Protein AF-A0A7V2JGT2-F1 (afdb_monomer_lite)

Foldseek 3Di:
DDPPPPPPPDPPVVVVVVVVVVVVVVVVVVVVVLVVCVVPDDPVVSVLLVVLCVLLVVLLVVLLVPLLVVLVVPLVCPDPLVVSLVSLVVSLVVSLVVLVVCCVVVVPDDPSNVSSNVVSVVSSVVSSVVSVVSVVVSVD

pLDDT: mean 82.67, std 15.45, range [37.5, 97.06]

Sequence (140 aa):
MMGQWIMQGLSLRKNVSWTFTGNVIYAGGQMLVFVIMAKLLDPERVGMYVLGLAITTPVFILSNFGLRQVLATDARANKPFKHYFTLRLLMTFGALILCGAIILLGGYRGATAAVIGAIALSKSVEAISDVFYGLFQQHE

Secondary structure (DSSP, 8-state):
--------PPPHHHHHHHHHHHHHHHHHHHHHHHHHHHHHS-HHHHHHHHHHHHHHHHHHHHHTTTHHHHHHH-TT--S-HHHHHHHHHHHHHHHHHHHHHHHHHTT--HHHHHHHHHHHHHHHHHHHHHHHHHHHHH--

Radius of gyration: 19.05 Å; chains: 1; bounding box: 54×32×52 Å

Structure (mmCIF, N/CA/C/O backbone):
data_AF-A0A7V2JGT2-F1
#
_entry.id   AF-A0A7V2JGT2-F1
#
loop_
_atom_site.group_PDB
_atom_site.id
_atom_site.type_symbol
_atom_site.label_atom_id
_atom_site.label_alt_id
_atom_site.label_comp_id
_atom_site.label_asym_id
_atom_site.label_entity_id
_atom_site.label_seq_id
_atom_site.pdbx_PDB_ins_code
_atom_site.Cartn_x
_atom_site.Cartn_y
_atom_site.Cartn_z
_atom_site.occupancy
_atom_site.B_iso_or_equiv
_atom_site.auth_seq_id
_atom_site.auth_comp_id
_atom_site.auth_asym_id
_atom_site.auth_atom_id
_atom_site.pdbx_PDB_model_num
ATOM 1 N N . MET A 1 1 ? -38.124 -2.522 33.248 1.00 38.75 1 MET A N 1
ATOM 2 C CA . MET A 1 1 ? -38.198 -3.632 32.270 1.00 38.75 1 MET A CA 1
ATOM 3 C C . MET A 1 1 ? -37.415 -3.192 31.034 1.00 38.75 1 MET A C 1
ATOM 5 O O . MET A 1 1 ? -37.967 -2.513 30.193 1.00 38.75 1 MET A O 1
ATOM 9 N N . MET A 1 2 ? -36.081 -3.221 31.020 1.00 40.75 2 MET A N 1
ATOM 10 C CA . MET A 1 2 ? -35.172 -4.378 31.094 1.00 40.75 2 MET A CA 1
ATOM 11 C C . MET A 1 2 ? -35.207 -5.221 29.809 1.00 40.75 2 MET A C 1
ATOM 13 O O . MET A 1 2 ? -35.545 -6.395 29.830 1.00 40.75 2 MET A O 1
ATOM 17 N N . GLY A 1 3 ? -34.863 -4.586 28.685 1.00 42.47 3 GLY A N 1
ATOM 18 C CA . GLY A 1 3 ? -34.433 -5.263 27.463 1.00 42.47 3 GLY A CA 1
ATOM 19 C C . GLY A 1 3 ? -32.914 -5.381 27.475 1.00 42.47 3 GLY A C 1
ATOM 20 O O . GLY A 1 3 ? -32.221 -4.582 26.851 1.00 42.47 3 GLY A O 1
ATOM 21 N N . GLN A 1 4 ? -32.404 -6.328 28.264 1.00 44.12 4 GLN A N 1
ATOM 22 C CA . GLN A 1 4 ? -31.019 -6.778 28.184 1.00 44.12 4 GLN A CA 1
ATOM 23 C C . GLN A 1 4 ? -30.822 -7.467 26.827 1.00 44.12 4 GLN A C 1
ATOM 25 O O . GLN A 1 4 ? -31.017 -8.674 26.699 1.00 44.12 4 GLN A O 1
ATOM 30 N N . TRP A 1 5 ? -30.437 -6.703 25.807 1.00 37.50 5 TRP A N 1
ATOM 31 C CA . TRP A 1 5 ? -29.821 -7.260 24.607 1.00 37.50 5 TRP A CA 1
ATOM 32 C C . TRP A 1 5 ? -28.412 -7.713 24.986 1.00 37.50 5 TRP A C 1
ATOM 34 O O . TRP A 1 5 ? -27.427 -7.007 24.778 1.00 37.50 5 TRP A O 1
ATOM 44 N N . ILE A 1 6 ? -28.329 -8.874 25.636 1.00 44.03 6 ILE A N 1
ATOM 45 C CA . ILE A 1 6 ? -27.077 -9.602 25.811 1.00 44.03 6 ILE A CA 1
ATOM 46 C C . ILE A 1 6 ? -26.639 -9.985 24.400 1.00 44.03 6 ILE A C 1
ATOM 48 O O . ILE A 1 6 ? -27.156 -10.932 23.808 1.00 44.03 6 ILE A O 1
ATOM 52 N N . MET A 1 7 ? -25.729 -9.184 23.849 1.00 47.84 7 MET A N 1
ATOM 53 C CA . MET A 1 7 ? -24.965 -9.494 22.649 1.00 47.84 7 MET A CA 1
ATOM 54 C C . MET A 1 7 ? -24.281 -10.838 22.907 1.00 47.84 7 MET A C 1
ATOM 56 O O . MET A 1 7 ? -23.335 -10.924 23.692 1.00 47.84 7 MET A O 1
ATOM 60 N N . GLN A 1 8 ? -24.823 -11.912 22.332 1.00 48.25 8 GLN A N 1
ATOM 61 C CA . GLN A 1 8 ? -24.209 -13.232 22.379 1.00 48.25 8 GLN A CA 1
ATOM 62 C C . GLN A 1 8 ? -22.920 -13.173 21.558 1.00 48.25 8 GLN A C 1
ATOM 64 O O . GLN A 1 8 ? -22.928 -13.453 20.361 1.00 48.25 8 GLN A O 1
ATOM 69 N N . GLY A 1 9 ? -21.819 -12.776 22.201 1.00 55.53 9 GLY A N 1
ATOM 70 C CA . GLY A 1 9 ? -20.492 -12.832 21.605 1.00 55.53 9 GLY A CA 1
ATOM 71 C C . GLY A 1 9 ? -20.244 -14.250 21.100 1.00 55.53 9 GLY A C 1
ATOM 72 O O . GLY A 1 9 ? -20.333 -15.222 21.857 1.00 55.53 9 GLY A O 1
ATOM 73 N N . LEU A 1 10 ? -19.992 -14.382 19.799 1.00 59.06 10 LEU A N 1
ATOM 74 C CA . LEU A 1 10 ? -19.584 -15.643 19.189 1.00 59.06 10 LEU A CA 1
ATOM 75 C C . LEU A 1 10 ? -18.428 -16.238 20.001 1.00 59.06 10 LEU A C 1
ATOM 77 O O . LEU A 1 10 ? -17.548 -15.511 20.462 1.00 59.06 10 LEU A O 1
ATOM 81 N N . SER A 1 11 ? -18.407 -17.566 20.173 1.00 74.56 11 SER A N 1
ATOM 82 C CA . SER A 1 11 ? -17.297 -18.205 20.884 1.00 74.56 11 SER A CA 1
ATOM 83 C C . SER A 1 11 ? -15.970 -17.758 20.262 1.00 74.56 11 SER A C 1
ATOM 85 O O . SER A 1 11 ? -15.849 -17.690 19.037 1.00 74.56 11 SER A O 1
ATOM 87 N N . LEU A 1 12 ? -14.967 -17.460 21.094 1.00 73.56 12 LEU A N 1
ATOM 88 C CA . LEU A 1 12 ? -13.626 -17.037 20.659 1.00 73.56 12 LEU A CA 1
ATOM 89 C C . LEU A 1 12 ? -13.093 -17.887 19.494 1.00 73.56 12 LEU A C 1
ATOM 91 O O . LEU A 1 12 ? -12.515 -17.368 18.547 1.00 73.56 12 LEU A O 1
ATOM 95 N N . ARG A 1 13 ? -13.366 -19.198 19.518 1.00 78.38 13 ARG A N 1
ATOM 96 C CA . ARG A 1 13 ? -13.003 -20.138 18.448 1.00 78.38 13 ARG A CA 1
ATOM 97 C C . ARG A 1 13 ? -13.671 -19.816 17.113 1.00 78.38 13 ARG A C 1
ATOM 99 O O . ARG A 1 13 ? -13.017 -19.901 16.076 1.00 78.38 13 ARG A O 1
ATOM 106 N N . LYS A 1 14 ? -14.955 -19.456 17.124 1.00 78.12 14 LYS A N 1
ATOM 107 C CA . LYS A 1 14 ? -15.708 -19.092 15.920 1.00 78.12 14 LYS A CA 1
ATOM 108 C C . LYS A 1 14 ? -15.234 -17.748 15.364 1.00 78.12 14 LYS A C 1
ATOM 110 O O . LYS A 1 14 ? -15.044 -17.648 14.158 1.00 78.12 14 LYS A O 1
ATOM 115 N N . ASN A 1 15 ? -14.937 -16.779 16.232 1.00 76.56 15 ASN A N 1
ATOM 116 C CA . ASN A 1 15 ? -14.449 -15.462 15.814 1.00 76.56 15 ASN A CA 1
ATOM 117 C C . ASN A 1 15 ? -13.020 -15.519 15.219 1.00 76.56 15 ASN A C 1
ATOM 119 O O . ASN A 1 15 ? -12.738 -14.966 14.153 1.00 76.56 15 ASN A O 1
ATOM 123 N N . VAL A 1 16 ? -12.132 -16.307 15.842 1.00 82.56 16 VAL A N 1
ATOM 124 C CA . VAL A 1 16 ? -10.791 -16.605 15.306 1.00 82.56 16 VAL A CA 1
ATOM 125 C C . VAL A 1 16 ? -10.877 -17.344 13.971 1.00 82.56 16 VAL A C 1
ATOM 127 O O . VAL A 1 16 ? -10.193 -16.964 13.023 1.00 82.56 16 VAL A O 1
ATOM 130 N N . SER A 1 17 ? -11.733 -18.367 13.864 1.00 86.81 17 SER A N 1
ATOM 131 C CA . SER A 1 17 ? -11.885 -19.138 12.619 1.00 86.81 17 SER A CA 1
ATOM 132 C C . SER A 1 17 ? -12.412 -18.272 11.472 1.00 86.81 17 SER A C 1
ATOM 134 O O . SER A 1 17 ? -11.946 -18.403 10.339 1.00 86.81 17 SER A O 1
ATOM 136 N N . TRP A 1 18 ? -13.340 -17.356 11.765 1.00 81.50 18 TRP A N 1
ATOM 137 C CA . TRP A 1 18 ? -13.883 -16.414 10.788 1.00 81.50 18 TRP A CA 1
ATOM 138 C C . TRP A 1 18 ? -12.816 -15.435 10.283 1.00 81.50 18 TRP A C 1
ATOM 140 O O . TRP A 1 18 ? -12.580 -15.345 9.078 1.00 81.50 18 TRP A O 1
ATOM 150 N N . THR A 1 19 ? -12.086 -14.792 11.202 1.00 82.69 19 THR A N 1
ATOM 151 C CA . THR A 1 19 ? -10.992 -13.866 10.856 1.00 82.69 19 THR A CA 1
ATOM 152 C C . THR A 1 19 ? -9.883 -14.571 10.070 1.00 82.69 19 THR A C 1
ATOM 154 O O . THR A 1 19 ? -9.386 -14.047 9.072 1.00 82.69 19 THR A O 1
ATOM 157 N N . PHE A 1 20 ? -9.503 -15.782 10.486 1.00 85.94 20 PHE A N 1
ATOM 158 C CA . PHE A 1 20 ? -8.488 -16.578 9.798 1.00 85.94 20 PHE A CA 1
ATOM 159 C C . PHE A 1 20 ? -8.910 -16.920 8.367 1.00 85.94 20 PHE A C 1
ATOM 161 O O . PHE A 1 20 ? -8.138 -16.710 7.434 1.00 85.94 20 PHE A O 1
ATOM 168 N N . THR A 1 21 ? -10.148 -17.381 8.180 1.00 89.25 21 THR A N 1
ATOM 169 C CA . THR A 1 21 ? -10.677 -17.721 6.851 1.00 89.25 21 THR A CA 1
ATOM 170 C C . THR A 1 21 ? -10.699 -16.498 5.936 1.00 89.25 21 THR A C 1
ATOM 172 O O . THR A 1 21 ? -10.258 -16.586 4.790 1.00 89.25 21 THR A O 1
ATOM 175 N N . GLY A 1 22 ? -11.126 -15.339 6.451 1.00 85.50 22 GLY A N 1
ATOM 176 C CA . GLY A 1 22 ? -11.081 -14.076 5.710 1.00 85.50 22 GLY A CA 1
ATOM 177 C C . GLY A 1 22 ? -9.664 -13.707 5.259 1.00 85.50 22 GLY A C 1
ATOM 178 O O . GLY A 1 22 ? -9.456 -13.388 4.089 1.00 85.50 22 GLY A O 1
ATOM 179 N N . ASN A 1 23 ? -8.672 -13.838 6.146 1.00 87.38 23 ASN A N 1
ATOM 180 C CA . ASN A 1 23 ? -7.268 -13.580 5.811 1.00 87.38 23 ASN A CA 1
ATOM 181 C C . ASN A 1 23 ? -6.720 -14.556 4.758 1.00 87.38 23 ASN A C 1
ATOM 183 O O . ASN A 1 23 ? -5.984 -14.135 3.868 1.00 87.38 23 ASN A O 1
ATOM 187 N N . VAL A 1 24 ? -7.087 -15.839 4.828 1.00 91.94 24 VAL A N 1
ATOM 188 C CA . VAL A 1 24 ? -6.679 -16.844 3.832 1.00 91.94 24 VAL A CA 1
ATOM 189 C C . VAL A 1 24 ? -7.269 -16.522 2.460 1.00 91.94 24 VAL A C 1
ATOM 191 O O . VAL A 1 24 ? -6.539 -16.534 1.470 1.00 91.94 24 VAL A O 1
ATOM 194 N N . ILE A 1 25 ? -8.561 -16.188 2.390 1.00 92.62 25 ILE A N 1
ATOM 195 C CA . ILE A 1 25 ? -9.219 -15.800 1.132 1.00 92.62 25 ILE A CA 1
ATOM 196 C C . ILE A 1 25 ? -8.574 -14.533 0.564 1.00 92.62 25 ILE A C 1
ATOM 198 O O . ILE A 1 25 ? -8.280 -14.477 -0.629 1.00 92.62 25 ILE A O 1
ATOM 202 N N . TYR A 1 26 ? -8.304 -13.539 1.412 1.00 87.31 26 TYR A N 1
ATOM 203 C CA . TYR A 1 26 ? -7.647 -12.300 1.006 1.00 87.31 26 TYR A CA 1
ATOM 204 C C . TYR A 1 26 ? -6.244 -12.547 0.434 1.00 87.31 26 TYR A C 1
ATOM 206 O O . TYR A 1 26 ? -5.947 -12.121 -0.685 1.00 87.31 26 TYR A O 1
ATOM 214 N N . ALA A 1 27 ? -5.401 -13.285 1.161 1.00 88.69 27 ALA A N 1
ATOM 215 C CA . ALA A 1 27 ? -4.049 -13.621 0.718 1.00 88.69 27 ALA A CA 1
ATOM 216 C C . ALA A 1 27 ? -4.067 -14.457 -0.573 1.00 88.69 27 ALA A C 1
ATOM 218 O O . ALA A 1 27 ? -3.302 -14.189 -1.500 1.00 88.69 27 ALA A O 1
ATOM 219 N N . GLY A 1 28 ? -4.987 -15.422 -0.667 1.00 93.19 28 GLY A N 1
ATOM 220 C CA . GLY A 1 28 ? -5.204 -16.217 -1.873 1.00 93.19 28 GLY A CA 1
ATOM 221 C C . GLY A 1 28 ? -5.633 -15.366 -3.070 1.00 93.19 28 GLY A C 1
ATOM 222 O O . GLY A 1 28 ? -5.118 -15.557 -4.168 1.00 93.19 28 GLY A O 1
ATOM 223 N N . GLY A 1 29 ? -6.511 -14.381 -2.861 1.00 92.75 29 GLY A N 1
ATOM 224 C CA . GLY A 1 29 ? -6.932 -13.434 -3.893 1.00 92.75 29 GLY A CA 1
ATOM 225 C C . GLY A 1 29 ? -5.778 -12.573 -4.407 1.00 92.75 29 GLY A C 1
ATOM 226 O O . GLY A 1 29 ? -5.584 -12.465 -5.618 1.00 92.75 29 GLY A O 1
ATOM 227 N N . GLN A 1 30 ? -4.960 -12.026 -3.503 1.00 88.50 30 GLN A N 1
ATOM 228 C CA . GLN A 1 30 ? -3.759 -11.271 -3.884 1.00 88.50 30 GLN A CA 1
ATOM 229 C C . GLN A 1 30 ? -2.771 -12.136 -4.674 1.00 88.50 30 GLN A C 1
ATOM 231 O O . GLN A 1 30 ? -2.251 -11.708 -5.707 1.00 88.50 30 GLN A O 1
ATOM 236 N N . MET A 1 31 ? -2.554 -13.375 -4.229 1.00 92.50 31 MET A N 1
ATOM 237 C CA . MET A 1 31 ? -1.689 -14.322 -4.926 1.00 92.50 31 MET A CA 1
ATOM 238 C C . MET A 1 31 ? -2.237 -14.675 -6.313 1.00 92.50 31 MET A C 1
ATOM 240 O O . MET A 1 31 ? -1.476 -14.732 -7.275 1.00 92.50 31 MET A O 1
ATOM 244 N N . LEU A 1 32 ? -3.548 -14.866 -6.446 1.00 94.06 32 LEU A N 1
ATOM 245 C CA . LEU A 1 32 ? -4.188 -15.182 -7.719 1.00 94.06 32 LEU A CA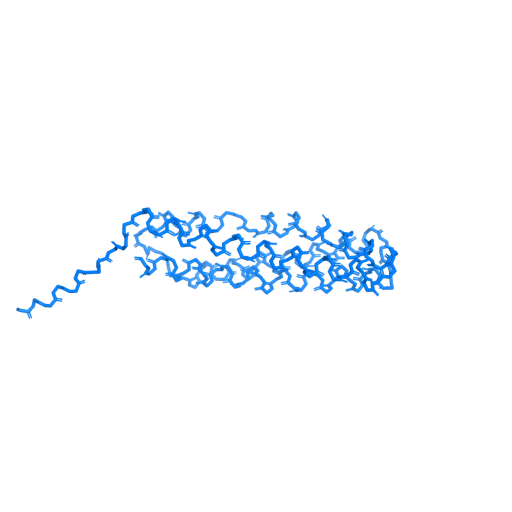 1
ATOM 246 C C . LEU A 1 32 ? -4.064 -14.026 -8.720 1.00 94.06 32 LEU A C 1
ATOM 248 O O . LEU A 1 32 ? -3.717 -14.268 -9.874 1.00 94.06 32 LEU A O 1
ATOM 252 N N . VAL A 1 33 ? -4.259 -12.778 -8.280 1.00 89.62 33 VAL A N 1
ATOM 253 C CA . VAL A 1 33 ? -4.011 -11.589 -9.116 1.00 89.62 33 VAL A CA 1
ATOM 254 C C . VAL A 1 33 ? -2.560 -11.559 -9.597 1.00 89.62 33 VAL A C 1
ATOM 256 O O . VAL A 1 33 ? -2.312 -11.346 -10.785 1.00 89.62 33 VAL A O 1
ATOM 259 N N . PHE A 1 34 ? -1.602 -11.840 -8.710 1.00 89.75 34 PHE A N 1
ATOM 260 C CA . PHE A 1 34 ? -0.190 -11.902 -9.081 1.00 89.75 34 PHE A CA 1
ATOM 261 C C . PHE A 1 34 ? 0.108 -13.019 -10.094 1.00 89.75 34 PHE A C 1
ATOM 263 O O . PHE A 1 34 ? 0.798 -12.781 -11.083 1.00 89.75 34 PHE A O 1
ATOM 270 N N . VAL A 1 35 ? -0.450 -14.219 -9.906 1.00 93.06 35 VAL A N 1
ATOM 271 C CA . VAL A 1 35 ? -0.293 -15.340 -10.851 1.00 93.06 35 VAL A CA 1
ATOM 272 C C . VAL A 1 35 ? -0.885 -15.001 -12.219 1.00 93.06 35 VAL A C 1
ATOM 274 O O . VAL A 1 35 ? -0.277 -15.318 -13.241 1.00 93.06 35 VAL A O 1
ATOM 277 N N . ILE A 1 36 ? -2.045 -14.339 -12.262 1.00 93.75 36 ILE A N 1
ATOM 278 C CA . ILE A 1 36 ? -2.651 -13.875 -13.516 1.00 93.75 36 ILE A CA 1
ATOM 279 C C . ILE A 1 36 ? -1.727 -12.872 -14.209 1.00 93.75 36 ILE A C 1
ATOM 281 O O . ILE A 1 36 ? -1.459 -13.028 -15.399 1.00 93.75 36 ILE A O 1
ATOM 285 N N . MET A 1 37 ? -1.188 -11.891 -13.478 1.00 90.25 37 MET A N 1
ATOM 286 C CA . MET A 1 37 ? -0.203 -10.960 -14.035 1.00 90.25 37 MET A CA 1
ATOM 287 C C . MET A 1 37 ? 1.017 -11.700 -14.586 1.00 90.25 37 MET A C 1
ATOM 289 O O . MET A 1 37 ? 1.402 -11.452 -15.721 1.00 90.25 37 MET A O 1
ATOM 293 N N . ALA A 1 38 ? 1.573 -12.654 -13.838 1.00 91.25 38 ALA A N 1
ATOM 294 C CA . ALA A 1 38 ? 2.737 -13.429 -14.263 1.00 91.25 38 ALA A CA 1
ATOM 295 C C . ALA A 1 38 ? 2.495 -14.275 -15.525 1.00 91.25 38 ALA A C 1
ATOM 297 O O . ALA A 1 38 ? 3.437 -14.558 -16.259 1.00 91.25 38 ALA A O 1
ATOM 298 N N . LYS A 1 39 ? 1.246 -14.687 -15.783 1.00 92.25 39 LYS A N 1
ATOM 299 C CA . LYS A 1 39 ? 0.874 -15.436 -16.992 1.00 92.25 39 LYS A CA 1
ATOM 300 C C . LYS A 1 39 ? 0.544 -14.551 -18.195 1.00 92.25 39 LYS A C 1
ATOM 302 O O . LYS A 1 39 ? 0.677 -15.020 -19.320 1.00 92.25 39 LYS A O 1
ATOM 307 N N . LEU A 1 40 ? 0.054 -13.331 -17.969 1.00 92.62 40 LEU A N 1
ATOM 308 C CA . LEU A 1 40 ? -0.437 -12.442 -19.030 1.00 92.62 40 LEU A CA 1
ATOM 309 C C . LEU A 1 40 ? 0.556 -11.345 -19.430 1.00 92.62 40 LEU A C 1
ATOM 311 O O . LEU A 1 40 ? 0.441 -10.804 -20.528 1.00 92.62 40 LEU A O 1
ATOM 315 N N . LEU A 1 41 ? 1.476 -10.965 -18.543 1.00 90.88 41 LEU A N 1
ATOM 316 C CA . LEU A 1 41 ? 2.438 -9.887 -18.769 1.00 90.88 41 LEU A CA 1
ATOM 317 C C . LEU A 1 41 ? 3.843 -10.441 -19.002 1.00 90.88 41 LEU A C 1
ATOM 319 O O . LEU A 1 41 ? 4.218 -11.489 -18.480 1.00 90.88 41 LEU A O 1
ATOM 323 N N . ASP A 1 42 ? 4.650 -9.660 -19.718 1.00 92.00 42 ASP A N 1
ATOM 324 C CA . ASP A 1 42 ? 6.075 -9.925 -19.878 1.00 92.00 42 ASP A CA 1
ATOM 325 C C . ASP A 1 42 ? 6.816 -9.861 -18.527 1.00 92.00 42 ASP A C 1
ATOM 327 O O . ASP A 1 42 ? 6.465 -9.030 -17.673 1.00 92.00 42 ASP A O 1
ATOM 331 N N . PRO A 1 43 ? 7.894 -10.653 -18.339 1.00 90.62 43 PRO A N 1
ATOM 332 C CA . PRO A 1 43 ? 8.672 -10.681 -17.098 1.00 90.62 43 PRO A CA 1
ATOM 333 C C . PRO A 1 43 ? 9.144 -9.302 -16.626 1.00 90.62 43 PRO A C 1
ATOM 335 O O . PRO A 1 43 ? 9.197 -9.041 -15.426 1.00 90.62 43 PRO A O 1
ATOM 338 N N . GLU A 1 44 ? 9.436 -8.395 -17.559 1.00 91.69 44 GLU A N 1
ATOM 339 C CA . GLU A 1 44 ? 9.846 -7.024 -17.253 1.00 91.69 44 GLU A CA 1
ATOM 340 C C . GLU A 1 44 ? 8.745 -6.241 -16.517 1.00 91.69 44 GLU A C 1
ATOM 342 O O . GLU A 1 44 ? 8.999 -5.612 -15.488 1.00 91.69 44 GLU A O 1
ATOM 347 N N . ARG A 1 45 ? 7.492 -6.325 -16.985 1.00 91.19 45 ARG A N 1
ATOM 348 C CA . ARG A 1 45 ? 6.354 -5.613 -16.376 1.00 91.19 45 ARG A CA 1
ATOM 349 C C . ARG A 1 45 ? 5.967 -6.219 -15.030 1.00 91.19 45 ARG A C 1
ATOM 351 O O . ARG A 1 45 ? 5.632 -5.487 -14.099 1.00 91.19 45 ARG A O 1
ATOM 358 N N . VAL A 1 46 ? 6.062 -7.543 -14.909 1.00 92.88 46 VAL A N 1
ATOM 359 C CA . VAL A 1 46 ? 5.895 -8.245 -13.627 1.00 92.88 46 VAL A CA 1
ATOM 360 C C . VAL A 1 46 ? 6.986 -7.806 -12.645 1.00 92.88 46 VAL A C 1
ATOM 362 O O . VAL A 1 46 ? 6.685 -7.514 -11.489 1.00 92.88 46 VAL A O 1
ATOM 365 N N . GLY A 1 47 ? 8.230 -7.664 -13.111 1.00 92.00 47 GLY A N 1
ATOM 366 C CA . GLY A 1 47 ? 9.346 -7.146 -12.322 1.00 92.00 47 GLY A CA 1
ATOM 367 C C . GLY A 1 47 ? 9.092 -5.737 -11.780 1.00 92.00 47 GLY A C 1
ATOM 368 O O . GLY A 1 47 ? 9.307 -5.496 -10.593 1.00 92.00 47 GLY A O 1
ATOM 369 N N . MET A 1 48 ? 8.555 -4.826 -12.601 1.00 94.19 48 MET A N 1
ATOM 370 C CA . MET A 1 48 ? 8.169 -3.478 -12.149 1.00 94.19 48 MET A CA 1
ATOM 371 C C . MET A 1 48 ? 7.097 -3.518 -11.052 1.00 94.19 48 MET A C 1
ATOM 373 O O . MET A 1 48 ? 7.181 -2.768 -10.077 1.00 94.19 48 MET A O 1
ATOM 377 N N . TYR A 1 49 ? 6.102 -4.400 -11.186 1.00 93.50 49 TYR A N 1
ATOM 378 C CA . TYR A 1 49 ? 5.061 -4.581 -10.174 1.00 93.50 49 TYR A CA 1
ATOM 379 C C . TYR A 1 49 ? 5.637 -5.105 -8.851 1.00 93.50 49 TYR A C 1
ATOM 381 O O . TYR A 1 49 ? 5.374 -4.533 -7.792 1.00 93.50 49 TYR A O 1
ATOM 389 N N . VAL A 1 50 ? 6.476 -6.145 -8.908 1.00 94.00 50 VAL A N 1
ATOM 390 C CA . VAL A 1 50 ? 7.133 -6.719 -7.722 1.00 94.00 50 VAL A CA 1
ATOM 391 C C . VAL A 1 50 ? 8.042 -5.695 -7.045 1.00 94.00 50 VAL A C 1
ATOM 393 O O . VAL A 1 50 ? 8.016 -5.579 -5.822 1.00 94.00 50 VAL A O 1
ATOM 396 N N . LEU A 1 51 ? 8.792 -4.904 -7.816 1.00 94.81 51 LEU A N 1
ATOM 397 C CA . LEU A 1 51 ? 9.606 -3.808 -7.289 1.00 94.81 51 LEU A CA 1
ATOM 398 C C . LEU A 1 51 ? 8.743 -2.774 -6.554 1.00 94.81 51 LEU A C 1
ATOM 400 O O . LEU A 1 51 ? 9.070 -2.366 -5.439 1.00 94.81 51 LEU A O 1
ATOM 404 N N . GLY A 1 52 ? 7.617 -2.377 -7.149 1.00 95.38 52 GLY A N 1
ATOM 405 C CA . GLY A 1 52 ? 6.688 -1.454 -6.506 1.00 95.38 52 GLY A CA 1
ATOM 406 C C . GLY A 1 52 ? 6.092 -2.012 -5.218 1.00 95.38 52 GLY A C 1
ATOM 407 O O . GLY A 1 52 ? 6.026 -1.289 -4.222 1.00 95.38 52 GLY A O 1
ATOM 408 N N . LEU A 1 53 ? 5.745 -3.300 -5.179 1.00 94.25 53 LEU A N 1
ATOM 409 C CA . LEU A 1 53 ? 5.337 -3.966 -3.941 1.00 94.25 53 LEU A CA 1
ATOM 410 C C . LEU A 1 53 ? 6.460 -3.984 -2.899 1.00 94.25 53 LEU A C 1
ATOM 412 O O . LEU A 1 53 ? 6.200 -3.668 -1.738 1.00 94.25 53 LEU A O 1
ATOM 416 N N . ALA A 1 54 ? 7.691 -4.310 -3.293 1.00 95.44 54 ALA A N 1
ATOM 417 C CA . ALA A 1 54 ? 8.841 -4.386 -2.393 1.00 95.44 54 ALA A CA 1
ATOM 418 C C . ALA A 1 54 ? 9.168 -3.034 -1.740 1.00 95.44 54 ALA A C 1
ATOM 420 O O . ALA A 1 54 ? 9.556 -2.993 -0.575 1.00 95.44 54 ALA A O 1
ATOM 421 N N . ILE A 1 55 ? 8.963 -1.930 -2.463 1.00 94.44 55 ILE A N 1
ATOM 422 C CA . ILE A 1 55 ? 9.158 -0.572 -1.943 1.00 94.44 55 ILE A CA 1
ATOM 423 C C . ILE A 1 55 ? 7.987 -0.142 -1.053 1.00 94.44 55 ILE A C 1
ATOM 425 O O . ILE A 1 55 ? 8.182 0.352 0.056 1.00 94.44 55 ILE A O 1
ATOM 429 N N . THR A 1 56 ? 6.756 -0.290 -1.540 1.00 95.81 56 THR A N 1
ATOM 430 C CA . THR A 1 56 ? 5.575 0.291 -0.880 1.00 95.81 56 THR A CA 1
ATOM 431 C C . THR A 1 56 ? 5.144 -0.500 0.352 1.00 95.81 56 THR A C 1
ATOM 433 O O . THR A 1 56 ? 4.740 0.092 1.349 1.00 95.81 56 THR A O 1
ATOM 436 N N . THR A 1 57 ? 5.272 -1.828 0.339 1.00 93.12 57 THR A N 1
ATOM 437 C CA . THR A 1 57 ? 4.851 -2.689 1.455 1.00 93.12 57 THR A CA 1
ATOM 438 C C . THR A 1 57 ? 5.495 -2.308 2.795 1.00 93.12 57 THR A C 1
ATOM 440 O O . THR A 1 57 ? 4.745 -2.047 3.735 1.00 93.12 57 THR A O 1
ATOM 443 N N . PRO A 1 58 ? 6.833 -2.205 2.935 1.00 93.44 58 PRO A N 1
ATOM 444 C CA . PRO A 1 58 ? 7.448 -1.822 4.207 1.00 93.44 58 PRO A CA 1
ATOM 445 C C . PRO A 1 58 ? 7.068 -0.402 4.645 1.00 93.44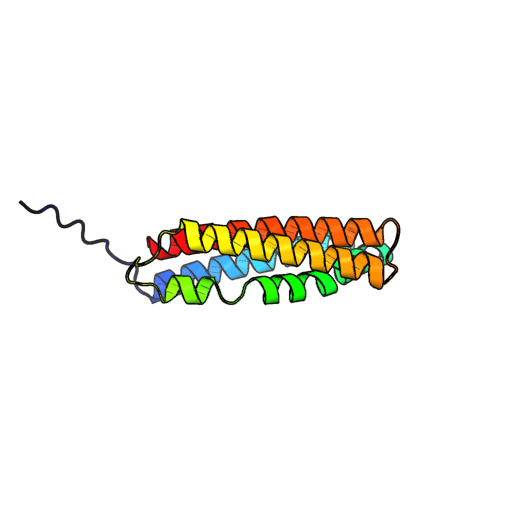 58 PRO A C 1
ATOM 447 O O . PRO A 1 58 ? 6.847 -0.175 5.833 1.00 93.44 58 PRO A O 1
ATOM 450 N N . VAL A 1 59 ? 6.913 0.535 3.702 1.00 94.81 59 VAL A N 1
ATOM 451 C CA . VAL A 1 59 ? 6.453 1.902 3.998 1.00 94.81 59 VAL A CA 1
ATOM 452 C C . VAL A 1 59 ? 5.058 1.882 4.632 1.00 94.81 59 VAL A C 1
ATOM 454 O O . VAL A 1 59 ? 4.831 2.545 5.645 1.00 94.81 59 VAL A O 1
ATOM 457 N N . PHE A 1 60 ? 4.136 1.083 4.089 1.00 92.56 60 PHE A N 1
ATOM 458 C CA . PHE A 1 60 ? 2.773 0.964 4.614 1.00 92.56 60 PHE A CA 1
ATOM 459 C C . PHE A 1 60 ? 2.661 0.093 5.875 1.00 92.56 60 PHE A C 1
ATOM 461 O O . PHE A 1 60 ? 1.768 0.301 6.700 1.00 92.56 60 PHE A O 1
ATOM 468 N N . ILE A 1 61 ? 3.570 -0.861 6.079 1.00 89.94 61 ILE A N 1
ATOM 469 C CA . ILE A 1 61 ? 3.690 -1.576 7.357 1.00 89.94 61 ILE A CA 1
ATOM 470 C C . ILE A 1 61 ? 4.146 -0.608 8.453 1.00 89.94 61 ILE A C 1
ATOM 472 O O . ILE A 1 61 ? 3.566 -0.594 9.536 1.00 89.94 61 ILE A O 1
ATOM 476 N N . LEU A 1 62 ? 5.133 0.245 8.171 1.00 87.56 62 LEU A N 1
ATOM 477 C CA . LEU A 1 62 ? 5.613 1.234 9.132 1.00 87.56 62 LEU A CA 1
ATOM 478 C C . LEU A 1 62 ? 4.538 2.287 9.442 1.00 87.56 62 LEU A C 1
ATOM 480 O O . LEU A 1 62 ? 4.300 2.604 1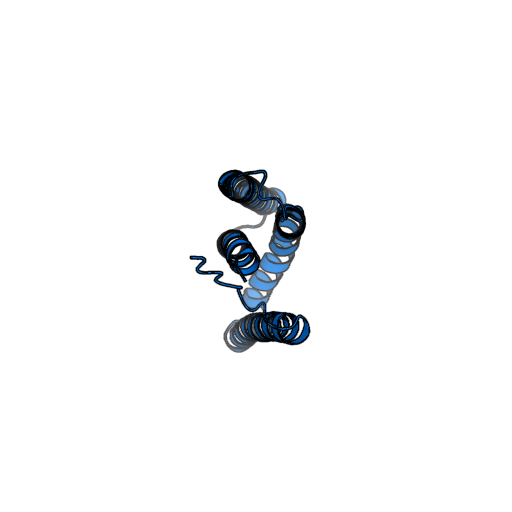0.605 1.00 87.56 62 LEU A O 1
ATOM 484 N N . SER A 1 63 ? 3.827 2.771 8.419 1.00 86.75 63 SER A N 1
ATOM 485 C CA . SER A 1 63 ? 2.758 3.765 8.586 1.00 86.75 63 SER A CA 1
ATOM 486 C C . SER A 1 63 ? 1.514 3.228 9.300 1.00 86.75 63 SER A C 1
ATOM 488 O O . SER A 1 63 ? 0.671 4.007 9.749 1.00 86.75 63 SER A O 1
ATOM 490 N N . ASN A 1 64 ? 1.393 1.908 9.465 1.00 81.62 64 ASN A N 1
ATOM 491 C CA . ASN A 1 64 ? 0.345 1.334 10.298 1.00 81.62 64 ASN A CA 1
ATOM 492 C C . ASN A 1 64 ? 0.523 1.684 11.780 1.00 81.62 64 ASN A C 1
ATOM 494 O O . ASN A 1 64 ? -0.482 1.706 12.484 1.00 81.62 64 ASN A O 1
ATOM 498 N N . PHE A 1 65 ? 1.749 1.949 12.262 1.00 74.12 65 PHE A N 1
ATOM 499 C CA . PHE A 1 65 ? 2.045 2.334 13.657 1.00 74.12 65 PHE A CA 1
ATOM 500 C C . PHE A 1 65 ? 1.386 1.448 14.735 1.00 74.12 65 PHE A C 1
ATOM 502 O O . PHE A 1 65 ? 1.162 1.879 15.863 1.00 74.12 65 PHE A O 1
ATOM 509 N N . GLY A 1 66 ? 1.016 0.211 14.394 1.00 66.38 66 GLY A N 1
ATOM 510 C CA . GLY A 1 66 ? 0.227 -0.643 15.279 1.00 66.38 66 GLY A CA 1
ATOM 511 C C . GLY A 1 66 ? -1.146 -0.067 15.657 1.00 66.38 66 GLY A C 1
ATOM 512 O O . GLY A 1 66 ? -1.699 -0.502 16.664 1.00 66.38 66 GLY A O 1
ATOM 513 N N . LEU A 1 67 ? -1.725 0.865 14.880 1.00 68.31 67 LEU A N 1
ATOM 514 C CA . LEU A 1 67 ? -3.020 1.506 15.174 1.00 68.31 67 LEU A CA 1
ATOM 515 C C . LEU A 1 67 ? -4.107 0.491 15.532 1.00 68.31 67 LEU A C 1
ATOM 517 O O . LEU A 1 67 ? -4.905 0.736 16.429 1.00 68.31 67 LEU A O 1
ATOM 521 N N . ARG A 1 68 ? -4.116 -0.659 14.853 1.00 64.62 68 ARG A N 1
ATOM 522 C CA . ARG A 1 68 ? -5.064 -1.746 15.110 1.00 64.62 68 ARG A CA 1
ATOM 523 C C . ARG A 1 68 ? -4.911 -2.347 16.511 1.00 64.62 68 ARG A C 1
ATOM 525 O O . ARG A 1 68 ? -5.914 -2.650 17.143 1.00 64.62 68 ARG A O 1
ATOM 532 N N . GLN A 1 69 ? -3.684 -2.477 17.022 1.00 63.47 69 GLN A N 1
ATOM 533 C CA . GLN A 1 69 ? -3.442 -2.931 18.396 1.00 63.47 69 GLN A CA 1
ATOM 534 C C . GLN A 1 69 ? -3.829 -1.860 19.420 1.00 63.47 69 GLN A C 1
ATOM 536 O O . GLN A 1 69 ? -4.419 -2.184 20.450 1.00 63.47 69 GLN A O 1
ATOM 541 N N . VAL A 1 70 ? -3.559 -0.584 19.126 1.00 67.44 70 VAL A N 1
ATOM 542 C CA . VAL A 1 70 ? -3.972 0.533 19.993 1.00 67.44 70 VAL A CA 1
ATOM 543 C C . VAL A 1 70 ? -5.501 0.614 20.077 1.00 67.44 70 VAL A C 1
ATOM 545 O O . VAL A 1 70 ? -6.046 0.709 21.170 1.00 67.44 70 VAL A O 1
ATOM 548 N N . LEU A 1 71 ? -6.207 0.476 18.950 1.00 64.56 71 LEU A N 1
ATOM 549 C CA . LEU A 1 71 ? -7.673 0.452 18.911 1.00 64.56 71 LEU A CA 1
ATOM 550 C C . LEU A 1 71 ? -8.255 -0.762 19.658 1.00 64.56 71 LEU A C 1
ATOM 552 O O . LEU A 1 71 ? -9.222 -0.617 20.397 1.00 64.56 71 LEU A O 1
ATOM 556 N N . ALA A 1 72 ? -7.645 -1.945 19.514 1.00 62.03 72 ALA A N 1
ATOM 557 C CA . ALA A 1 72 ? -8.082 -3.164 20.202 1.00 62.03 72 ALA A CA 1
ATOM 558 C C . ALA A 1 72 ? -7.860 -3.119 21.728 1.00 62.03 72 ALA A C 1
ATOM 560 O O . ALA A 1 72 ? -8.573 -3.781 22.478 1.00 62.03 72 ALA A O 1
ATOM 561 N N . THR A 1 73 ? -6.868 -2.352 22.191 1.00 63.66 73 THR A N 1
ATOM 562 C CA . THR A 1 73 ? -6.559 -2.178 23.623 1.00 63.66 73 THR A CA 1
ATOM 563 C C . THR A 1 73 ? -7.313 -1.013 24.264 1.00 63.66 73 THR A C 1
ATOM 565 O O . THR A 1 73 ? -7.509 -1.017 25.481 1.00 63.66 73 THR A O 1
ATOM 568 N N . ASP A 1 74 ? -7.828 -0.067 23.472 1.00 63.16 74 ASP A N 1
ATOM 569 C CA . ASP A 1 74 ? -8.733 1.001 23.919 1.00 63.16 74 ASP A CA 1
ATOM 570 C C . ASP A 1 74 ? -10.176 0.486 24.112 1.00 63.16 74 ASP A C 1
ATOM 572 O O . ASP A 1 74 ? -11.155 1.004 23.573 1.00 63.16 74 ASP A O 1
ATOM 576 N N . ALA A 1 75 ? -10.319 -0.557 24.934 1.00 53.56 75 ALA A N 1
ATOM 577 C CA . ALA A 1 75 ? -11.588 -1.204 25.274 1.00 53.56 75 ALA A CA 1
ATOM 578 C C . ALA A 1 75 ? -12.552 -0.309 26.086 1.00 53.56 75 ALA A C 1
ATOM 580 O O . ALA A 1 75 ? -13.664 -0.725 26.402 1.00 53.56 75 ALA A O 1
ATOM 581 N N . ARG A 1 76 ? -12.143 0.917 26.451 1.00 53.12 76 ARG A N 1
ATOM 582 C CA . ARG A 1 76 ? -12.963 1.872 27.219 1.00 53.12 76 ARG A CA 1
ATOM 583 C C . ARG A 1 76 ? -13.555 3.001 26.374 1.00 53.12 76 ARG A C 1
ATOM 585 O O . ARG A 1 76 ? -14.195 3.874 26.953 1.00 53.12 76 ARG A O 1
ATOM 592 N N . ALA A 1 77 ? -13.355 2.996 25.050 1.00 56.75 77 ALA A N 1
ATOM 593 C CA . ALA A 1 77 ? -13.862 4.029 24.137 1.00 56.75 77 ALA A CA 1
ATOM 594 C C . ALA A 1 77 ? -13.548 5.461 24.621 1.00 56.75 77 ALA A C 1
ATOM 596 O O . ALA A 1 77 ? -14.348 6.383 24.456 1.00 56.75 77 ALA A O 1
ATOM 597 N N . ASN A 1 78 ? -12.386 5.655 25.255 1.00 53.59 78 ASN A N 1
ATOM 598 C CA . ASN A 1 78 ? -12.081 6.915 25.934 1.00 53.59 78 ASN A CA 1
ATOM 599 C C . ASN A 1 78 ? -11.680 8.015 24.933 1.00 53.59 78 ASN A C 1
ATOM 601 O O . ASN A 1 78 ? -11.619 9.194 25.285 1.00 53.59 78 ASN A O 1
ATOM 605 N N . LYS A 1 79 ? -11.414 7.641 23.670 1.00 58.97 79 LYS A N 1
ATOM 606 C CA . LYS A 1 79 ? -11.191 8.563 22.554 1.00 58.97 79 LYS A CA 1
ATOM 607 C C . LYS A 1 79 ? -12.158 8.290 21.398 1.00 58.97 79 LYS A C 1
ATOM 609 O O . LYS A 1 79 ? -12.309 7.141 20.991 1.00 58.97 79 LYS A O 1
ATOM 614 N N . PRO A 1 80 ? -12.774 9.330 20.802 1.00 68.19 80 PRO A N 1
ATOM 615 C CA . PRO A 1 80 ? -13.641 9.147 19.643 1.00 68.19 80 PRO A CA 1
ATOM 616 C C . PRO A 1 80 ? -12.869 8.553 18.455 1.00 68.19 80 PRO A C 1
ATOM 618 O O . PRO A 1 80 ? -11.756 8.995 18.157 1.00 68.19 80 PRO A O 1
ATOM 621 N N . PHE A 1 81 ? -13.500 7.621 17.725 1.00 72.81 81 PHE A N 1
ATOM 622 C CA . PHE A 1 81 ? -13.000 6.991 16.485 1.00 72.81 81 PHE A CA 1
ATOM 623 C C . PHE A 1 81 ? -12.375 7.994 15.500 1.00 72.81 81 PHE A C 1
ATOM 625 O O . PHE A 1 81 ? -11.390 7.698 14.824 1.00 72.81 81 PHE A O 1
ATOM 632 N N . LYS A 1 82 ? -12.890 9.230 15.490 1.00 76.44 82 LYS A N 1
ATOM 633 C CA . LYS A 1 82 ? -12.345 10.363 14.737 1.00 76.44 82 LYS A CA 1
ATOM 634 C C . LYS A 1 82 ? -10.834 10.554 14.935 1.00 76.44 82 LYS A C 1
ATOM 636 O O . LYS A 1 82 ? -10.152 10.847 13.963 1.00 76.44 82 LYS A O 1
ATOM 641 N N . HIS A 1 83 ? -10.286 10.369 16.139 1.00 80.38 83 HIS A N 1
ATOM 642 C CA . HIS A 1 83 ? -8.841 10.509 16.368 1.00 80.38 83 HIS A CA 1
ATOM 643 C C . HIS A 1 83 ? -8.027 9.409 15.686 1.00 80.38 83 HIS A C 1
ATOM 645 O O . HIS A 1 83 ? -6.995 9.706 15.086 1.00 80.38 83 HIS A O 1
ATOM 651 N N . TYR A 1 84 ? -8.506 8.166 15.730 1.00 80.31 84 TYR A N 1
ATOM 652 C CA . TYR A 1 84 ? -7.872 7.039 15.046 1.00 80.31 84 TYR A CA 1
ATOM 653 C C . TYR A 1 84 ? -7.928 7.210 13.529 1.00 80.31 84 TYR A C 1
ATOM 655 O O . TYR A 1 84 ? -6.926 7.011 12.845 1.00 80.31 84 TYR A O 1
ATOM 663 N N . PHE A 1 85 ? -9.068 7.666 13.010 1.00 83.12 85 PHE A N 1
ATOM 664 C CA . PHE A 1 85 ? -9.230 7.957 11.591 1.00 83.12 85 PHE A CA 1
ATOM 665 C C . PHE A 1 85 ? -8.328 9.110 11.121 1.00 83.12 85 PHE A C 1
ATOM 667 O O . PHE A 1 85 ? -7.629 8.971 10.119 1.00 83.12 85 PHE A O 1
ATOM 674 N N . THR A 1 86 ? -8.263 10.220 11.868 1.00 85.75 86 THR A N 1
ATOM 675 C CA . THR A 1 86 ? -7.3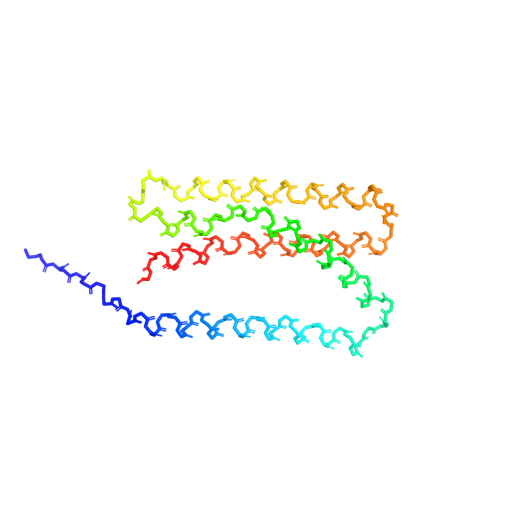56 11.337 11.554 1.00 85.75 86 THR A CA 1
ATOM 676 C C . THR A 1 86 ? -5.895 10.893 11.574 1.00 85.75 86 THR A C 1
ATOM 678 O O . THR A 1 86 ? -5.139 11.241 10.667 1.00 85.75 86 THR A O 1
ATOM 681 N N . LEU A 1 87 ? -5.493 10.096 12.569 1.00 86.56 87 LEU A N 1
ATOM 682 C CA . LEU A 1 87 ? -4.135 9.562 12.640 1.00 86.56 87 LEU A CA 1
ATOM 683 C C . LEU A 1 87 ? -3.839 8.641 11.449 1.00 86.56 87 LEU A C 1
ATOM 685 O O . LEU A 1 87 ? -2.779 8.758 10.838 1.00 86.56 87 LEU A O 1
ATOM 689 N N . ARG A 1 88 ? -4.792 7.785 11.061 1.00 88.44 88 ARG A N 1
ATOM 690 C CA . ARG A 1 88 ? -4.662 6.940 9.869 1.00 88.44 88 ARG A CA 1
ATOM 691 C C . ARG A 1 88 ? -4.479 7.768 8.604 1.00 88.44 88 ARG A C 1
ATOM 693 O O . ARG A 1 88 ? -3.600 7.439 7.810 1.00 88.44 88 ARG A O 1
ATOM 700 N N . LEU A 1 89 ? -5.271 8.821 8.412 1.00 89.94 89 LEU A N 1
ATOM 701 C CA . LEU A 1 89 ? -5.138 9.702 7.251 1.00 89.94 89 LEU A CA 1
ATOM 702 C C . LEU A 1 89 ? -3.771 10.387 7.223 1.00 89.94 89 LEU A C 1
ATOM 704 O O . LEU A 1 89 ? -3.120 10.385 6.181 1.00 89.94 89 LEU A O 1
ATOM 708 N N . LEU A 1 90 ? -3.302 10.900 8.363 1.00 91.38 90 LEU A N 1
ATOM 709 C CA . LEU A 1 90 ? -1.998 11.555 8.456 1.00 91.38 90 LEU A CA 1
ATOM 710 C C . LEU A 1 90 ? -0.850 10.589 8.132 1.00 91.38 90 LEU A C 1
ATOM 712 O O . LEU A 1 90 ? 0.025 10.921 7.334 1.00 91.38 90 LEU A O 1
ATOM 716 N N . MET A 1 91 ? -0.877 9.377 8.692 1.00 91.44 91 MET A N 1
ATOM 717 C CA . MET A 1 91 ? 0.151 8.366 8.427 1.00 91.44 91 MET A CA 1
ATOM 718 C C . MET A 1 91 ? 0.106 7.853 6.987 1.00 91.44 91 MET A C 1
ATOM 720 O O . MET A 1 91 ? 1.148 7.637 6.374 1.00 91.44 91 MET A O 1
ATOM 724 N N . THR A 1 92 ? -1.091 7.702 6.421 1.00 93.12 92 THR A N 1
ATOM 725 C CA . THR A 1 92 ? -1.276 7.321 5.014 1.00 93.12 92 THR A CA 1
ATOM 726 C C . THR A 1 92 ? -0.735 8.402 4.082 1.00 93.12 92 THR A C 1
ATOM 728 O O . THR A 1 92 ? -0.043 8.098 3.113 1.00 93.12 92 THR A O 1
ATOM 731 N N . PHE A 1 93 ? -0.987 9.672 4.396 1.00 94.81 93 PHE A N 1
ATOM 732 C CA . PHE A 1 93 ? -0.441 10.795 3.644 1.00 94.81 93 PHE A CA 1
ATOM 733 C C . PHE A 1 93 ? 1.090 10.859 3.749 1.00 94.81 93 PHE A C 1
ATOM 735 O O . PHE A 1 93 ? 1.771 10.983 2.733 1.00 94.81 93 PHE A O 1
ATOM 742 N N . GLY A 1 94 ? 1.643 10.675 4.952 1.00 94.44 94 GLY A N 1
ATOM 743 C CA . GLY A 1 94 ? 3.089 10.563 5.160 1.00 94.44 94 GLY A CA 1
ATOM 744 C C . GLY A 1 94 ? 3.716 9.400 4.382 1.00 94.44 94 GLY A C 1
ATOM 745 O O . GLY A 1 94 ? 4.772 9.567 3.775 1.00 94.44 94 GLY A O 1
ATOM 746 N N . ALA A 1 95 ? 3.040 8.249 4.322 1.00 95.00 95 ALA A N 1
ATOM 747 C CA . ALA A 1 95 ? 3.464 7.099 3.524 1.00 95.00 95 ALA A CA 1
ATOM 748 C C . ALA A 1 95 ? 3.509 7.421 2.023 1.00 95.00 95 ALA A C 1
ATOM 750 O O . ALA A 1 95 ? 4.488 7.090 1.359 1.00 95.00 95 ALA A O 1
ATOM 751 N N . LEU A 1 96 ? 2.494 8.114 1.495 1.00 96.62 96 LEU A N 1
ATOM 752 C CA . LEU A 1 96 ? 2.472 8.546 0.094 1.00 96.62 96 LEU A CA 1
ATOM 753 C C . LEU A 1 96 ? 3.605 9.530 -0.221 1.00 96.62 96 LEU A C 1
ATOM 755 O O . LEU A 1 96 ? 4.264 9.380 -1.251 1.00 96.62 96 LEU A O 1
ATOM 759 N N . ILE A 1 97 ? 3.878 10.488 0.673 1.00 97.06 97 ILE A N 1
ATOM 760 C CA . ILE A 1 97 ? 5.023 11.403 0.535 1.00 97.06 97 ILE A CA 1
ATOM 761 C C . ILE A 1 97 ? 6.332 10.614 0.510 1.00 97.06 97 ILE A C 1
ATOM 763 O O . ILE A 1 97 ? 7.169 10.852 -0.358 1.00 97.06 97 ILE A O 1
ATOM 767 N N . LEU A 1 98 ? 6.505 9.655 1.423 1.00 96.31 98 LEU A N 1
ATOM 768 C CA . LEU A 1 98 ? 7.715 8.841 1.482 1.00 96.31 98 LEU A CA 1
ATOM 769 C C . LEU A 1 98 ? 7.884 7.982 0.222 1.00 96.31 98 LEU A C 1
ATOM 771 O O . LEU A 1 98 ? 8.979 7.930 -0.330 1.00 96.31 98 LEU A O 1
ATOM 775 N N . CYS A 1 99 ? 6.814 7.366 -0.289 1.00 96.50 99 CYS A N 1
ATOM 776 C CA . CYS A 1 99 ? 6.854 6.661 -1.571 1.00 96.50 99 CYS A CA 1
ATOM 777 C C . CYS A 1 99 ? 7.240 7.603 -2.721 1.00 96.50 99 CYS A C 1
ATOM 779 O O . CYS A 1 99 ? 8.075 7.237 -3.546 1.00 96.50 99 CYS A O 1
ATOM 781 N N . GLY A 1 100 ? 6.699 8.825 -2.753 1.00 96.31 100 GLY A N 1
ATOM 782 C CA . GLY A 1 100 ? 7.090 9.854 -3.720 1.00 96.31 100 GLY A CA 1
ATOM 783 C C . GLY A 1 100 ? 8.571 10.231 -3.613 1.00 96.31 100 GLY A C 1
ATOM 784 O O . GLY A 1 100 ? 9.269 10.289 -4.623 1.00 96.31 100 GLY A O 1
ATOM 785 N N . ALA A 1 101 ? 9.081 10.405 -2.394 1.00 97.00 101 ALA A N 1
ATOM 786 C CA . ALA A 1 101 ? 10.496 10.662 -2.150 1.00 97.00 101 ALA A CA 1
ATOM 787 C C . ALA A 1 101 ? 11.374 9.491 -2.617 1.00 97.00 101 ALA A C 1
ATOM 789 O O . ALA A 1 101 ? 12.389 9.725 -3.263 1.00 97.00 101 ALA A O 1
ATOM 790 N N . ILE A 1 102 ? 10.970 8.240 -2.371 1.00 96.31 102 ILE A N 1
ATOM 791 C CA . ILE A 1 102 ? 11.693 7.053 -2.856 1.00 96.31 102 ILE A CA 1
ATOM 792 C C . ILE A 1 102 ? 11.701 6.999 -4.388 1.00 96.31 102 ILE A C 1
ATOM 794 O O . ILE A 1 102 ? 12.735 6.686 -4.974 1.00 96.31 102 ILE A O 1
ATOM 798 N N . ILE A 1 103 ? 10.585 7.336 -5.046 1.00 96.69 103 ILE A N 1
ATOM 799 C CA . ILE A 1 103 ? 10.518 7.416 -6.513 1.00 96.69 103 ILE A CA 1
ATOM 800 C C . ILE A 1 103 ? 11.547 8.425 -7.041 1.00 96.69 103 ILE A C 1
ATOM 802 O O . ILE A 1 103 ? 12.324 8.096 -7.938 1.00 96.69 103 ILE A O 1
ATOM 806 N N . LEU A 1 104 ? 11.576 9.627 -6.458 1.00 96.12 104 LEU A N 1
ATOM 807 C CA . LEU A 1 104 ? 12.457 10.715 -6.888 1.00 96.12 104 LEU A CA 1
ATOM 808 C C . LEU A 1 104 ? 13.936 10.429 -6.587 1.00 96.12 104 LEU A C 1
ATOM 810 O O . LEU A 1 104 ? 14.773 10.534 -7.481 1.00 96.12 104 LEU A O 1
ATOM 814 N N . LEU A 1 105 ? 14.257 10.050 -5.348 1.00 95.88 105 LEU A N 1
ATOM 815 C CA . LEU A 1 105 ? 15.631 9.814 -4.889 1.00 95.88 105 LEU A CA 1
ATOM 816 C C . LEU A 1 105 ? 16.224 8.519 -5.454 1.00 95.88 105 LEU A C 1
ATOM 818 O O . LEU A 1 105 ? 17.424 8.452 -5.695 1.00 95.88 105 LEU A O 1
ATOM 822 N N . GLY A 1 106 ? 15.390 7.505 -5.696 1.00 92.81 106 GLY A N 1
ATOM 823 C CA . GLY A 1 106 ? 15.793 6.261 -6.352 1.00 92.81 106 GLY A CA 1
ATOM 824 C C . GLY A 1 106 ? 15.984 6.394 -7.865 1.00 92.81 106 GLY A C 1
ATOM 825 O O . GLY A 1 106 ? 16.386 5.429 -8.508 1.00 92.81 106 GLY A O 1
ATOM 826 N N . GLY A 1 107 ? 15.685 7.561 -8.449 1.00 93.44 107 GLY A N 1
ATOM 827 C CA . GLY A 1 107 ? 15.837 7.806 -9.884 1.00 93.44 107 GLY A CA 1
ATOM 828 C C . GLY A 1 107 ? 14.867 7.010 -10.763 1.00 93.44 107 GLY A C 1
ATOM 829 O O . GLY A 1 107 ? 15.097 6.884 -11.968 1.00 93.44 107 GLY A O 1
ATOM 830 N N . TYR A 1 108 ? 13.782 6.475 -10.194 1.00 93.75 108 TYR A N 1
ATOM 831 C CA . TYR A 1 108 ? 12.783 5.726 -10.949 1.00 93.75 108 TYR A CA 1
ATOM 832 C C . TYR A 1 108 ? 12.025 6.668 -11.890 1.00 93.75 108 TYR A C 1
ATOM 834 O O . TYR A 1 108 ? 11.561 7.737 -11.493 1.00 93.75 108 TYR A O 1
ATOM 842 N N . ARG A 1 109 ? 11.886 6.278 -13.161 1.00 92.50 109 ARG A N 1
ATOM 843 C CA . ARG A 1 109 ? 11.293 7.116 -14.216 1.00 92.50 109 ARG A CA 1
ATOM 844 C C . ARG A 1 109 ? 10.292 6.345 -15.070 1.00 92.50 109 ARG A C 1
ATOM 846 O O . ARG A 1 109 ? 10.287 5.116 -15.087 1.00 92.50 109 ARG A O 1
ATOM 853 N N . GLY A 1 110 ? 9.444 7.089 -15.783 1.00 94.12 110 GLY A N 1
ATOM 854 C CA . GLY A 1 110 ? 8.502 6.543 -16.760 1.00 94.12 110 GLY A CA 1
ATOM 855 C C . GLY A 1 110 ? 7.520 5.539 -16.152 1.00 94.12 110 GLY A C 1
ATOM 856 O O . GLY A 1 110 ? 6.895 5.813 -15.126 1.00 94.12 110 GLY A O 1
ATOM 857 N N . ALA A 1 111 ? 7.398 4.373 -16.790 1.00 93.69 111 ALA A N 1
ATOM 858 C CA . ALA A 1 111 ? 6.454 3.328 -16.403 1.00 93.69 111 ALA A CA 1
ATOM 859 C C . ALA A 1 111 ? 6.685 2.815 -14.972 1.00 93.69 111 ALA A C 1
ATOM 861 O O . ALA A 1 111 ? 5.727 2.685 -14.215 1.00 93.69 111 ALA A O 1
ATOM 862 N N . THR A 1 112 ? 7.938 2.601 -14.558 1.00 93.56 112 THR A N 1
ATOM 863 C CA . THR A 1 112 ? 8.257 2.086 -13.216 1.00 93.56 112 THR A CA 1
ATOM 864 C C . THR A 1 112 ? 7.793 3.043 -12.120 1.00 93.56 112 THR A C 1
ATOM 866 O O . THR A 1 112 ? 7.164 2.616 -11.156 1.00 93.56 112 THR A O 1
ATOM 869 N N . ALA A 1 113 ? 8.030 4.348 -12.285 1.00 95.38 113 ALA A N 1
ATOM 870 C CA . ALA A 1 113 ? 7.561 5.362 -11.339 1.00 95.38 113 ALA A CA 1
ATOM 871 C C . ALA A 1 113 ? 6.026 5.395 -11.246 1.00 95.38 113 ALA A C 1
ATOM 873 O O . ALA A 1 113 ? 5.475 5.456 -10.146 1.00 95.38 113 ALA A O 1
ATOM 874 N N . ALA A 1 114 ? 5.340 5.299 -12.390 1.00 95.56 114 ALA A N 1
ATOM 875 C CA . ALA A 1 114 ? 3.881 5.249 -12.437 1.00 95.56 114 ALA A CA 1
ATOM 876 C C . ALA A 1 114 ? 3.326 3.997 -11.737 1.00 95.56 114 ALA A C 1
ATOM 878 O O . ALA A 1 114 ? 2.365 4.102 -10.978 1.00 95.56 114 ALA A O 1
ATOM 879 N N . VAL A 1 115 ? 3.958 2.833 -11.927 1.00 95.50 115 VAL A N 1
ATOM 880 C CA . VAL A 1 115 ? 3.571 1.578 -11.263 1.00 95.50 115 VAL A CA 1
ATOM 881 C C . VAL A 1 115 ? 3.774 1.666 -9.750 1.00 95.50 115 VAL A C 1
ATOM 883 O O . VAL A 1 115 ? 2.854 1.337 -9.003 1.00 95.50 115 VAL A O 1
ATOM 886 N N . ILE A 1 116 ? 4.925 2.165 -9.279 1.00 96.00 116 ILE A N 1
ATOM 887 C CA . ILE A 1 116 ? 5.171 2.358 -7.837 1.00 96.00 116 ILE A CA 1
ATOM 888 C C . ILE A 1 116 ? 4.116 3.307 -7.246 1.00 96.00 116 ILE A C 1
ATOM 890 O O . ILE A 1 116 ? 3.535 3.006 -6.202 1.00 96.00 116 ILE A O 1
ATOM 894 N N . GLY A 1 117 ? 3.826 4.420 -7.927 1.00 96.25 117 GLY A N 1
ATOM 895 C CA . GLY A 1 117 ? 2.801 5.377 -7.508 1.00 96.25 117 GLY A CA 1
ATOM 896 C C . GLY A 1 117 ? 1.397 4.768 -7.457 1.00 96.25 117 GLY A C 1
ATOM 897 O O . GLY A 1 117 ? 0.689 4.936 -6.465 1.00 96.25 117 GLY A O 1
ATOM 898 N N . ALA A 1 118 ? 1.008 4.005 -8.479 1.00 96.00 118 ALA A N 1
ATOM 899 C CA . ALA A 1 118 ? -0.283 3.321 -8.525 1.00 96.00 118 ALA A CA 1
ATOM 900 C C . ALA A 1 118 ? -0.433 2.292 -7.394 1.00 96.00 118 ALA A C 1
ATOM 902 O O . ALA A 1 118 ? -1.478 2.232 -6.745 1.00 96.00 118 ALA A O 1
ATOM 903 N N . ILE A 1 119 ? 0.621 1.526 -7.100 1.00 96.00 119 ILE A N 1
ATOM 904 C CA . ILE A 1 119 ? 0.625 0.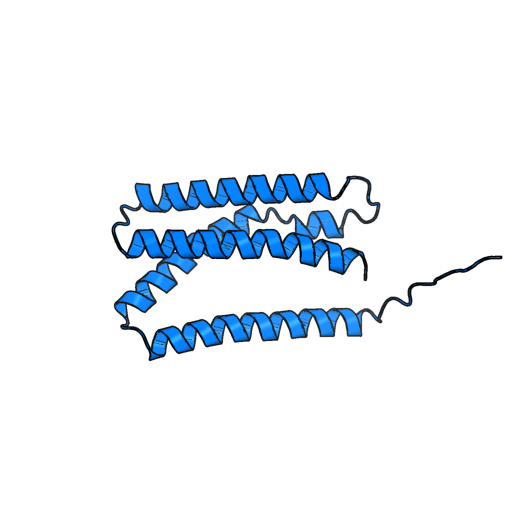574 -5.984 1.00 96.00 119 ILE A CA 1
ATOM 905 C C . ILE A 1 119 ? 0.530 1.317 -4.645 1.00 96.00 119 ILE A C 1
ATOM 907 O O . ILE A 1 119 ? -0.247 0.909 -3.785 1.00 96.00 119 ILE A O 1
ATOM 911 N N . ALA A 1 120 ? 1.251 2.429 -4.469 1.00 96.38 120 ALA A N 1
ATOM 912 C CA . ALA A 1 120 ? 1.164 3.241 -3.254 1.00 96.38 120 ALA A CA 1
ATOM 913 C C . ALA A 1 120 ? -0.257 3.793 -3.030 1.00 96.38 120 ALA A C 1
ATOM 915 O O . ALA A 1 120 ? -0.755 3.789 -1.903 1.00 96.38 120 ALA A O 1
ATOM 916 N N . LEU A 1 121 ? -0.945 4.206 -4.099 1.00 96.12 121 LEU A N 1
ATOM 917 C CA . LEU A 1 121 ? -2.352 4.608 -4.041 1.00 96.12 121 LEU A CA 1
ATOM 918 C C . LEU A 1 121 ? -3.278 3.430 -3.711 1.00 96.12 121 LEU A C 1
ATOM 920 O O . LEU A 1 121 ? -4.157 3.570 -2.870 1.00 96.12 121 LEU A O 1
ATOM 924 N N . SER A 1 122 ? -3.065 2.252 -4.298 1.00 94.56 122 SER A N 1
ATOM 925 C CA . SER A 1 122 ? -3.826 1.051 -3.920 1.00 94.56 122 SER A CA 1
ATOM 926 C C . SER A 1 122 ? -3.656 0.729 -2.429 1.00 94.56 122 SER A C 1
ATOM 928 O O . SER A 1 122 ? -4.628 0.465 -1.721 1.00 94.56 122 SER A O 1
ATOM 930 N N . LYS A 1 123 ? -2.423 0.824 -1.919 1.00 93.12 123 LYS A N 1
ATOM 931 C CA . LYS A 1 123 ? -2.100 0.578 -0.509 1.00 93.12 123 LYS A CA 1
ATOM 932 C C . LYS A 1 123 ? -2.714 1.609 0.437 1.00 93.12 123 LYS A C 1
ATOM 934 O O . LYS A 1 123 ? -3.067 1.255 1.561 1.00 93.12 123 LYS A O 1
ATOM 939 N N . SER A 1 124 ? -2.896 2.855 0.000 1.00 93.12 124 SER A N 1
ATOM 940 C CA . SER A 1 124 ? -3.581 3.874 0.803 1.00 93.12 124 SER A CA 1
ATOM 941 C C . SER A 1 124 ? -5.059 3.540 1.008 1.00 93.12 124 SER A C 1
ATOM 943 O O . SER A 1 124 ? -5.566 3.661 2.126 1.00 93.12 124 SER A O 1
ATOM 945 N N . VAL A 1 125 ? -5.724 3.025 -0.030 1.00 93.19 125 VAL A N 1
ATOM 946 C CA . VAL A 1 125 ? -7.114 2.558 0.047 1.00 93.19 125 VAL A CA 1
ATOM 947 C C . VAL A 1 125 ? -7.232 1.340 0.966 1.00 93.19 125 VAL A C 1
ATOM 949 O O . VAL A 1 125 ? -8.121 1.310 1.821 1.00 93.19 125 VAL A O 1
ATOM 952 N N . GLU A 1 126 ? -6.316 0.371 0.853 1.00 89.81 126 GLU A N 1
ATOM 953 C CA . GLU A 1 126 ? -6.244 -0.780 1.771 1.00 89.81 126 GLU A CA 1
ATOM 954 C C . GLU A 1 126 ? -6.086 -0.318 3.230 1.00 89.81 12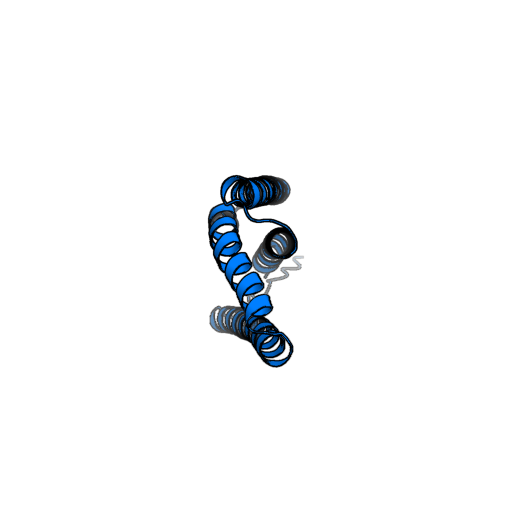6 GLU A C 1
ATOM 956 O O . GLU A 1 126 ? -6.835 -0.753 4.106 1.00 89.81 126 GLU A O 1
ATOM 961 N N . ALA A 1 127 ? -5.160 0.611 3.494 1.00 88.00 127 ALA A N 1
ATOM 962 C CA . ALA A 1 127 ? -4.898 1.120 4.838 1.00 88.00 127 ALA A CA 1
ATOM 963 C C . ALA A 1 127 ? -6.127 1.816 5.444 1.00 88.00 127 ALA A C 1
ATOM 965 O O . ALA A 1 127 ? -6.492 1.558 6.595 1.00 88.00 127 ALA A O 1
ATOM 966 N N . ILE A 1 128 ? -6.797 2.680 4.682 1.00 87.75 128 ILE A N 1
ATOM 967 C CA . ILE A 1 128 ? -8.018 3.354 5.142 1.00 87.75 128 ILE A CA 1
ATOM 968 C C . ILE A 1 128 ? -9.117 2.324 5.440 1.00 87.75 128 ILE A C 1
ATOM 970 O O . ILE A 1 128 ? -9.738 2.391 6.502 1.00 87.75 128 ILE A O 1
ATOM 974 N N . SER A 1 129 ? -9.300 1.340 4.556 1.00 85.75 129 SER A N 1
ATOM 975 C CA . SER A 1 129 ? -10.294 0.270 4.723 1.00 85.75 129 SER A CA 1
ATOM 976 C C . SER A 1 129 ? -10.049 -0.561 5.987 1.00 85.75 129 SER A C 1
ATOM 978 O O . SER A 1 129 ? -10.993 -0.864 6.713 1.00 85.75 129 SER A O 1
ATOM 980 N N . ASP A 1 130 ? -8.791 -0.872 6.311 1.00 82.31 130 ASP A N 1
ATOM 981 C CA . ASP A 1 130 ? -8.417 -1.648 7.506 1.00 82.31 130 ASP A CA 1
ATOM 982 C C . ASP A 1 130 ? -8.852 -0.981 8.826 1.00 82.31 130 ASP A C 1
ATOM 984 O O . ASP A 1 130 ? -9.210 -1.670 9.779 1.00 82.31 130 ASP A O 1
ATOM 988 N N . VAL A 1 131 ? -8.928 0.355 8.887 1.00 81.06 131 VAL A N 1
ATOM 989 C CA . VAL A 1 131 ? -9.444 1.049 10.087 1.00 81.06 131 VAL A CA 1
ATOM 990 C C . VAL A 1 131 ? -10.954 0.887 10.240 1.00 81.06 131 VAL A C 1
ATOM 992 O O . VAL A 1 131 ? -11.437 0.756 11.365 1.00 81.06 131 VAL A O 1
ATOM 995 N N . PHE A 1 132 ? -11.699 0.836 9.135 1.00 77.56 132 PHE A N 1
ATOM 996 C CA . PHE A 1 132 ? -13.127 0.525 9.179 1.00 77.56 132 PHE A CA 1
ATOM 997 C C . PHE A 1 132 ? -13.368 -0.937 9.562 1.00 77.56 132 PHE A C 1
ATOM 999 O O . PHE A 1 132 ? -14.224 -1.201 10.402 1.00 77.56 132 PHE A O 1
ATOM 1006 N N . TYR A 1 133 ? -12.576 -1.879 9.038 1.00 74.75 133 TYR A N 1
ATOM 1007 C CA . TYR A 1 133 ? -12.633 -3.275 9.484 1.00 74.75 133 TYR A CA 1
ATOM 1008 C C . TYR A 1 133 ? -12.335 -3.411 10.983 1.00 74.75 133 TYR A C 1
ATOM 1010 O O . TYR A 1 133 ? -13.044 -4.134 11.679 1.00 74.75 133 TYR A O 1
ATOM 1018 N N . GLY A 1 134 ? -11.348 -2.672 11.500 1.00 70.31 134 GLY A N 1
ATOM 1019 C CA . GLY A 1 134 ? -11.057 -2.618 12.935 1.00 70.31 134 GLY A CA 1
ATOM 1020 C C . GLY A 1 134 ? -12.225 -2.086 13.773 1.00 70.31 134 GLY A C 1
ATOM 1021 O O . GLY A 1 134 ? -12.504 -2.633 14.836 1.00 70.31 134 GLY A O 1
ATOM 1022 N N . LEU A 1 135 ? -12.943 -1.071 13.280 1.00 71.94 135 LEU A N 1
ATOM 1023 C CA . LEU A 1 135 ? -14.150 -0.555 13.933 1.00 71.94 135 LEU A CA 1
ATOM 1024 C C . LEU A 1 135 ? -15.268 -1.601 13.970 1.00 71.94 135 LEU A C 1
ATOM 1026 O O . LEU A 1 135 ? -15.886 -1.784 15.016 1.00 71.94 135 LEU A O 1
ATOM 1030 N N . PHE A 1 136 ? -15.528 -2.289 12.856 1.00 68.75 136 PHE A N 1
ATOM 1031 C CA . PHE A 1 136 ? -16.548 -3.339 12.811 1.00 68.75 136 PHE A CA 1
ATOM 1032 C C . PHE A 1 136 ? -16.204 -4.501 13.744 1.00 68.75 136 PHE A C 1
ATOM 1034 O O . PHE A 1 136 ? -17.076 -4.970 14.463 1.00 68.75 136 PHE A O 1
ATOM 1041 N N . GLN A 1 137 ? -14.927 -4.884 13.820 1.00 66.94 137 GLN A N 1
ATOM 1042 C CA . GLN A 1 137 ? -14.458 -5.929 14.730 1.00 66.94 137 GLN A CA 1
ATOM 1043 C C . GLN A 1 137 ? -14.543 -5.529 16.216 1.00 66.94 137 GLN A C 1
ATOM 1045 O O . GLN A 1 137 ? -14.603 -6.401 17.071 1.00 66.94 137 GLN A O 1
ATOM 1050 N N . GLN A 1 138 ? -14.565 -4.230 16.542 1.00 65.25 138 GLN A N 1
ATOM 1051 C CA . GLN A 1 138 ? -14.828 -3.745 17.906 1.00 65.25 138 GLN A CA 1
ATOM 1052 C C . GLN A 1 138 ? -16.315 -3.853 18.295 1.00 65.25 138 GLN A C 1
ATOM 1054 O O . GLN A 1 138 ? -16.635 -3.871 19.482 1.00 65.25 138 GLN A O 1
ATOM 1059 N N . HIS A 1 139 ? -17.219 -3.878 17.311 1.00 58.53 139 HIS A N 1
ATOM 1060 C CA . HIS A 1 139 ? -18.667 -3.952 17.525 1.00 58.53 139 HIS A CA 1
ATOM 1061 C C . HIS A 1 139 ? -19.222 -5.394 17.461 1.00 58.53 139 HIS A C 1
ATOM 1063 O O . HIS A 1 139 ? -20.423 -5.567 17.673 1.00 58.53 139 HIS A O 1
ATOM 1069 N N . GLU A 1 140 ? -18.374 -6.401 17.196 1.00 54.81 140 GLU A N 1
ATOM 1070 C CA . GLU A 1 140 ? -18.658 -7.850 17.322 1.00 54.81 140 GLU A CA 1
ATOM 1071 C C . GLU A 1 140 ? -18.235 -8.410 18.688 1.00 54.81 140 GLU A C 1
ATOM 1073 O O . GLU A 1 140 ? -18.994 -9.246 19.235 1.00 54.81 140 GLU A O 1
#